Protein AF-A0A3N9UPC8-F1 (afdb_monomer_lite)

Sequence (117 aa):
MTPEQQPSSPAPNPAAPDSHWERETLEKVLLASVEEQRRNRRWGIFFKSLLALYLGAFLWMAWNPFSGHSGKDGDAHTAVIDVAGVIAPGQPASAENIIDGLRDAADDKKTKGILLR

Foldseek 3Di:
DDDDDDDDDDDDDPDPPDVPVVVVVVVVVVVVVVVVVVVVVVVVVVVVVVVVVVVVVVVVCVVCVPVPDPPPPDAQDAAEAEQPDDADPPDCNDPVNVVVSVVVLVPDPSHPYYHYD

Structure (mmCIF, N/CA/C/O backbone):
data_AF-A0A3N9UPC8-F1
#
_entry.id   AF-A0A3N9UPC8-F1
#
loop_
_atom_site.group_PDB
_atom_site.id
_atom_site.type_symbol
_atom_site.label_atom_id
_atom_site.label_alt_id
_atom_site.label_comp_id
_atom_site.label_asym_id
_atom_site.label_entity_id
_atom_site.label_seq_id
_atom_site.pdbx_PDB_ins_code
_atom_site.Cartn_x
_atom_site.Cartn_y
_atom_site.Cartn_z
_atom_site.occupancy
_atom_site.B_iso_or_equiv
_atom_site.auth_seq_id
_atom_site.auth_comp_id
_atom_site.auth_asym_id
_atom_site.auth_atom_id
_atom_site.pdbx_PDB_model_num
ATOM 1 N N . MET A 1 1 ? -64.197 41.323 70.965 1.00 49.12 1 MET A N 1
ATOM 2 C CA . MET A 1 1 ? -64.938 40.524 69.970 1.00 49.12 1 MET A CA 1
ATOM 3 C C . MET A 1 1 ? -64.847 41.280 68.660 1.00 49.12 1 MET A C 1
ATOM 5 O O . MET A 1 1 ? -65.627 42.190 68.425 1.00 49.12 1 MET A O 1
ATOM 9 N N . THR A 1 2 ? -63.820 40.975 67.878 1.00 57.03 2 THR A N 1
ATOM 10 C CA . THR A 1 2 ? -63.553 41.572 66.565 1.00 57.03 2 THR A CA 1
ATOM 11 C C . THR A 1 2 ? -63.020 40.432 65.694 1.00 57.03 2 THR A C 1
ATOM 13 O O . THR A 1 2 ? -62.190 39.674 66.198 1.00 57.03 2 THR A O 1
ATOM 16 N N . PRO A 1 3 ? -63.537 40.218 64.471 1.00 56.50 3 PRO A N 1
ATOM 17 C CA . PRO A 1 3 ? -63.302 38.984 63.725 1.00 56.50 3 PRO A CA 1
ATOM 18 C C . PRO A 1 3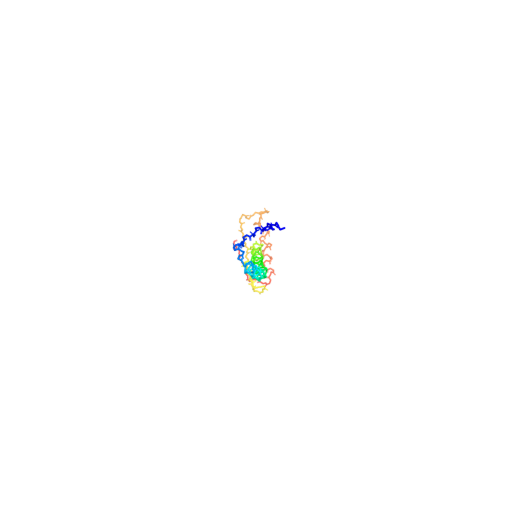 ? -61.914 38.995 63.081 1.00 56.50 3 PRO A C 1
ATOM 20 O O . PRO A 1 3 ? -61.546 39.970 62.426 1.00 56.50 3 PRO A O 1
ATOM 23 N N . GLU A 1 4 ? -61.166 37.906 63.255 1.00 53.31 4 GLU A N 1
ATOM 24 C CA . GLU A 1 4 ? -59.913 37.664 62.543 1.00 53.31 4 GLU A CA 1
ATOM 25 C C . GLU A 1 4 ? -60.164 37.545 61.035 1.00 53.31 4 GLU A C 1
ATOM 27 O O . GLU A 1 4 ? -60.988 36.756 60.571 1.00 53.31 4 GLU A O 1
ATOM 32 N N . GLN A 1 5 ? -59.442 38.370 60.283 1.00 58.94 5 GLN A N 1
ATOM 33 C CA . GLN A 1 5 ? -59.376 38.361 58.830 1.00 58.94 5 GLN A CA 1
ATOM 34 C C . GLN A 1 5 ? -58.645 37.100 58.355 1.00 58.94 5 GLN A C 1
ATOM 36 O O . GLN A 1 5 ? -57.504 36.834 58.722 1.00 58.94 5 GLN A O 1
ATOM 41 N N . GLN A 1 6 ? -59.332 36.337 57.516 1.00 60.47 6 GLN A N 1
ATOM 42 C CA . GLN A 1 6 ? -58.877 35.107 56.884 1.00 60.47 6 GLN A CA 1
ATOM 43 C C . GLN A 1 6 ? -57.810 35.403 55.812 1.00 60.47 6 GLN A C 1
ATOM 45 O O . GLN A 1 6 ? -58.097 36.163 54.885 1.00 60.47 6 GLN A O 1
ATOM 50 N N . PRO A 1 7 ? -56.604 34.807 55.860 1.00 58.50 7 PRO A N 1
ATOM 51 C CA . PRO A 1 7 ? -55.675 34.913 54.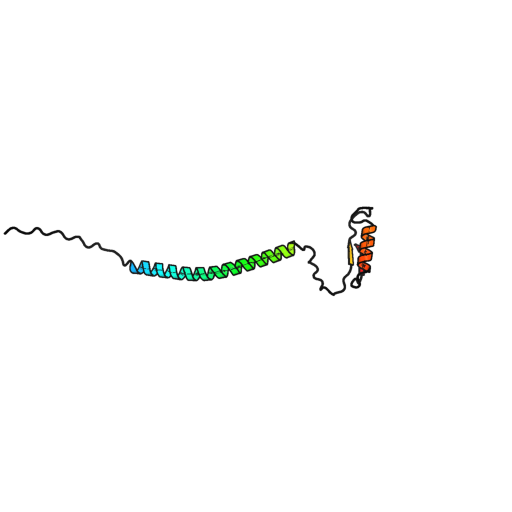748 1.00 58.50 7 PRO A CA 1
ATOM 52 C C . PRO A 1 7 ? -56.127 33.987 53.611 1.00 58.50 7 PRO A C 1
ATOM 54 O O . PRO A 1 7 ? -56.338 32.785 53.783 1.00 58.50 7 PRO A O 1
ATOM 57 N N . SER A 1 8 ? -56.304 34.591 52.441 1.00 59.41 8 SER A N 1
ATOM 58 C CA . SER A 1 8 ? -56.641 33.974 51.160 1.00 59.41 8 SER A CA 1
ATOM 59 C C . SER A 1 8 ? -55.689 32.833 50.786 1.00 59.41 8 SER A C 1
ATOM 61 O O . SER A 1 8 ? -54.472 33.019 50.739 1.00 59.41 8 SER A O 1
ATOM 63 N N . SER A 1 9 ? -56.257 31.666 50.477 1.00 62.97 9 SER A N 1
ATOM 64 C CA . SER A 1 9 ? -55.554 30.489 49.959 1.00 62.97 9 SER A CA 1
ATOM 65 C C . SER A 1 9 ? -54.809 30.789 48.649 1.00 62.97 9 SER A C 1
ATOM 67 O O . SER A 1 9 ? -55.395 31.413 47.762 1.00 62.97 9 SER A O 1
ATOM 69 N N . PRO A 1 10 ? -53.573 30.295 48.448 1.00 61.22 10 PRO A N 1
ATOM 70 C CA . PRO A 1 10 ? -53.013 30.200 47.111 1.00 61.22 10 PRO A CA 1
ATOM 71 C C . PRO A 1 10 ? -53.665 29.010 46.395 1.00 61.22 10 PRO A C 1
ATOM 73 O O . PRO A 1 10 ? -53.765 27.911 46.944 1.00 61.22 10 PRO A O 1
ATOM 76 N N . ALA A 1 11 ? -54.153 29.248 45.178 1.00 62.56 11 ALA A N 1
ATOM 77 C CA . ALA A 1 11 ? -54.738 28.221 44.325 1.00 62.56 11 ALA A CA 1
ATOM 78 C C . ALA A 1 11 ? -53.725 27.088 44.047 1.00 62.56 11 ALA A C 1
ATOM 80 O O . ALA A 1 11 ? -52.533 27.362 43.872 1.00 62.56 11 ALA A O 1
ATOM 81 N N . PRO A 1 12 ? -54.170 25.822 43.979 1.00 58.44 12 PRO A N 1
ATOM 82 C CA . PRO A 1 12 ? -53.303 24.708 43.631 1.00 58.44 12 PRO A CA 1
ATOM 83 C C . PRO A 1 12 ? -52.927 24.827 42.152 1.00 58.44 12 PRO A C 1
ATOM 85 O O . PRO A 1 12 ? -53.792 24.818 41.280 1.00 58.44 12 PRO A O 1
ATOM 88 N N . ASN A 1 13 ? -51.635 24.969 41.873 1.00 63.41 13 ASN A N 1
ATOM 89 C CA . ASN A 1 13 ? -51.103 24.989 40.515 1.00 63.41 13 ASN A CA 1
ATOM 90 C C . ASN A 1 13 ? -51.289 23.587 39.890 1.00 63.41 13 ASN A C 1
ATOM 92 O O . ASN A 1 13 ? -50.703 22.632 40.411 1.00 63.41 13 ASN A O 1
ATOM 96 N N . PRO A 1 14 ? -52.106 23.407 38.835 1.00 65.06 14 PRO A N 1
ATOM 97 C CA . PRO A 1 14 ? -52.270 22.109 38.206 1.00 65.06 14 PRO A CA 1
ATOM 98 C C . PRO A 1 14 ? -51.160 21.922 37.165 1.00 65.06 14 PRO A C 1
ATOM 100 O O . PRO A 1 14 ? -50.912 22.808 36.354 1.00 65.06 14 PRO A O 1
ATOM 103 N N . ALA A 1 15 ? -50.539 20.743 37.169 1.00 56.91 15 ALA A N 1
ATOM 104 C CA . ALA A 1 15 ? -49.512 20.288 36.227 1.00 56.91 15 ALA A CA 1
ATOM 105 C C . ALA A 1 15 ? -48.069 20.757 36.505 1.00 56.91 15 ALA A C 1
ATOM 107 O O . ALA A 1 15 ? -47.475 21.531 35.761 1.00 56.91 15 ALA A O 1
ATOM 108 N N . ALA A 1 16 ? -47.443 20.145 37.510 1.00 60.50 16 ALA A N 1
ATOM 109 C CA . ALA A 1 16 ? -46.082 19.651 37.319 1.00 60.50 16 ALA A CA 1
ATOM 110 C C . ALA A 1 16 ? -46.209 18.165 36.939 1.00 60.50 16 ALA A C 1
ATOM 112 O O . ALA A 1 16 ? -46.368 17.342 37.840 1.00 60.50 16 ALA A O 1
ATOM 113 N N . PRO A 1 17 ? -46.245 17.807 35.642 1.00 57.22 17 PRO A N 1
ATOM 114 C CA . PRO A 1 17 ? -46.266 16.411 35.245 1.00 57.22 17 PRO A CA 1
ATOM 115 C C . PRO A 1 17 ? -44.885 15.824 35.551 1.00 57.22 17 PRO A C 1
ATOM 117 O O . PRO A 1 17 ? -43.892 16.159 34.921 1.00 57.22 17 PRO A O 1
ATOM 120 N N . ASP A 1 18 ? -44.812 15.013 36.597 1.00 63.28 18 ASP A N 1
ATOM 121 C CA . ASP A 1 18 ? -44.014 13.793 36.679 1.00 63.28 18 ASP A CA 1
ATOM 122 C C . ASP A 1 18 ? -42.591 13.847 36.076 1.00 63.28 18 ASP A C 1
ATOM 124 O O . ASP A 1 18 ? -42.183 12.943 35.360 1.00 63.28 18 ASP A O 1
ATOM 128 N N . SER A 1 19 ? -41.776 14.854 36.412 1.00 69.31 19 SER A N 1
ATOM 129 C CA . SER A 1 19 ? -40.358 14.993 35.983 1.00 69.31 19 SER A CA 1
ATOM 130 C C . SER A 1 19 ? -39.460 13.749 36.175 1.00 69.31 19 SER A C 1
ATOM 132 O O . SER A 1 19 ? -38.331 13.689 35.686 1.00 69.31 19 SER A O 1
ATOM 134 N N . HIS A 1 20 ? -39.948 12.747 36.905 1.00 75.06 20 HIS A N 1
ATOM 135 C CA . HIS A 1 20 ? -39.304 11.460 37.108 1.00 75.06 20 HIS A CA 1
ATOM 136 C C . HIS A 1 20 ? -39.158 10.656 35.805 1.00 75.06 20 HIS A C 1
ATOM 138 O O . HIS A 1 20 ? -38.088 10.104 35.559 1.00 75.06 20 HIS A O 1
ATOM 144 N N . TRP A 1 21 ? -40.180 10.619 34.939 1.00 84.19 21 TRP A N 1
ATOM 145 C CA . TRP A 1 21 ? -40.121 9.808 33.711 1.00 84.19 21 TRP A CA 1
ATOM 146 C C . TRP A 1 21 ? -39.183 10.421 32.656 1.00 84.19 21 TRP A C 1
ATOM 148 O O . TRP A 1 21 ? -38.485 9.700 31.940 1.00 84.19 21 TRP A O 1
ATOM 158 N N . GLU A 1 22 ? -39.106 11.754 32.585 1.00 83.75 22 GLU A N 1
ATOM 159 C CA . GLU A 1 22 ? -38.186 12.473 31.690 1.00 83.75 22 GLU A CA 1
ATOM 160 C C . GLU A 1 22 ? -36.730 12.215 32.082 1.00 83.75 22 GLU A C 1
ATOM 162 O O . GLU A 1 22 ? -35.882 11.944 31.233 1.00 83.75 22 GLU A O 1
ATOM 167 N N . ARG A 1 23 ? -36.440 12.234 33.387 1.00 83.38 23 ARG A N 1
ATOM 168 C CA . ARG A 1 23 ? -35.103 11.928 33.907 1.00 83.38 23 ARG A CA 1
ATOM 169 C C . ARG A 1 23 ? -34.714 10.479 33.643 1.00 83.38 23 ARG A C 1
ATOM 171 O O . ARG A 1 23 ? -33.605 10.235 33.185 1.00 83.38 23 ARG A O 1
ATOM 178 N N . GLU A 1 24 ? -35.630 9.541 33.863 1.00 82.38 24 GLU A N 1
ATOM 179 C CA . GLU A 1 24 ? -35.371 8.113 33.664 1.00 82.38 24 GLU A CA 1
ATOM 180 C C . GLU A 1 24 ? -35.153 7.761 32.181 1.00 82.38 24 GLU A C 1
ATOM 182 O O . GLU A 1 24 ? -34.308 6.933 31.839 1.00 82.38 24 GLU A O 1
ATOM 187 N N . THR A 1 25 ? -35.885 8.407 31.269 1.00 84.19 25 THR A N 1
ATOM 188 C CA . THR A 1 25 ? -35.697 8.219 29.822 1.00 84.19 25 THR A CA 1
ATOM 189 C C . THR A 1 25 ? -34.400 8.855 29.330 1.00 84.19 25 THR A C 1
ATOM 191 O O . THR A 1 25 ? -33.660 8.208 28.588 1.00 84.19 25 THR A O 1
ATOM 194 N N . LEU A 1 26 ? -34.067 10.066 29.788 1.00 85.00 26 LEU A N 1
ATOM 195 C CA . LEU A 1 26 ? -32.779 10.703 29.502 1.00 85.00 26 LEU A CA 1
ATOM 196 C C . LEU A 1 26 ? -31.604 9.871 30.022 1.00 85.00 26 LEU A C 1
ATOM 198 O O . LEU A 1 26 ? -30.626 9.684 29.301 1.00 85.00 26 LEU A O 1
ATOM 202 N N . GLU A 1 27 ? -31.707 9.326 31.234 1.00 83.88 27 GLU A N 1
ATOM 203 C CA . GLU A 1 27 ? -30.688 8.459 31.824 1.00 83.88 27 GLU A CA 1
ATOM 204 C C . GLU A 1 27 ? -30.507 7.171 31.011 1.00 83.88 27 GLU A C 1
ATOM 206 O O . GLU A 1 27 ? -29.382 6.812 30.662 1.00 83.88 27 GLU A O 1
ATOM 211 N N . LYS A 1 28 ? -31.603 6.521 30.600 1.00 81.50 28 LYS A N 1
ATOM 212 C CA . LYS A 1 28 ? -31.550 5.334 29.730 1.00 81.50 28 LYS A CA 1
ATOM 213 C C . LYS A 1 28 ? -30.917 5.632 28.371 1.00 81.50 28 LYS A C 1
ATOM 215 O O . LYS A 1 28 ? -30.114 4.834 27.893 1.00 81.50 28 LYS A O 1
ATOM 220 N N . VAL A 1 29 ? -31.228 6.775 27.758 1.00 85.50 29 VAL A N 1
ATOM 221 C CA . VAL A 1 29 ? -30.641 7.187 26.470 1.00 85.50 29 VAL A CA 1
ATOM 222 C C . VAL A 1 29 ? -29.153 7.522 26.617 1.00 85.50 29 VAL A C 1
ATOM 224 O O . VAL A 1 29 ? -28.349 7.124 25.772 1.00 85.50 29 VAL A O 1
ATOM 227 N N . LEU A 1 30 ? -28.762 8.200 27.699 1.00 82.94 30 LEU A N 1
ATOM 228 C CA . LEU A 1 30 ? -27.362 8.489 28.021 1.00 82.94 30 LEU A CA 1
ATOM 229 C C . LEU A 1 30 ? -26.554 7.201 28.219 1.00 82.94 30 LEU A C 1
ATOM 231 O O . LEU A 1 30 ? -25.458 7.074 27.673 1.00 82.94 30 LEU A O 1
ATOM 235 N N . LEU A 1 31 ? -27.106 6.231 28.950 1.00 80.19 31 LEU A N 1
ATOM 236 C CA . LEU A 1 31 ? -26.463 4.937 29.177 1.00 80.19 31 LEU A CA 1
ATOM 237 C C . LEU A 1 31 ? -26.377 4.102 27.888 1.00 80.19 31 LEU A C 1
ATOM 239 O O . LEU A 1 31 ? -25.313 3.556 27.597 1.00 80.19 31 LEU A O 1
ATOM 243 N N . ALA A 1 32 ? -27.434 4.074 27.070 1.00 77.38 32 ALA A N 1
ATOM 244 C CA . ALA A 1 32 ? -27.432 3.384 25.776 1.00 77.38 32 ALA A CA 1
ATOM 245 C C . ALA A 1 32 ? -26.408 3.987 24.792 1.00 77.38 32 ALA A C 1
ATOM 247 O O . ALA A 1 32 ? -25.675 3.267 24.115 1.00 77.38 32 ALA A O 1
ATOM 248 N N . SER A 1 33 ? -26.284 5.317 24.773 1.00 75.94 33 SER A N 1
ATOM 249 C CA . SER A 1 33 ? -25.304 6.049 23.959 1.00 75.94 33 SER A CA 1
ATOM 250 C C . SER A 1 33 ? -23.853 5.653 24.271 1.00 75.94 33 SER A C 1
ATOM 252 O O . SER A 1 33 ? -23.042 5.449 23.361 1.00 75.94 33 SER A O 1
ATOM 254 N N . VAL A 1 34 ? -23.515 5.479 25.554 1.00 73.06 34 VAL A N 1
ATOM 255 C CA . VAL A 1 34 ? -22.165 5.078 25.991 1.00 73.06 34 VAL A CA 1
ATOM 256 C C . VAL A 1 34 ? -21.791 3.685 25.476 1.00 73.06 34 VAL A C 1
ATOM 258 O O . VAL A 1 34 ? -20.629 3.432 25.130 1.00 73.06 34 VAL A O 1
ATOM 261 N N . GLU A 1 35 ? -22.764 2.784 25.392 1.00 69.75 35 GLU A N 1
ATOM 262 C CA . GLU A 1 35 ? -22.583 1.426 24.883 1.00 69.75 35 GLU A CA 1
ATOM 263 C C . GLU A 1 35 ? -22.256 1.432 23.378 1.00 69.75 35 GLU A C 1
ATOM 265 O O . GLU A 1 35 ? -21.280 0.810 22.934 1.00 69.75 35 GLU A O 1
ATOM 270 N N . GLU A 1 36 ? -22.980 2.247 22.607 1.00 72.69 36 GLU A N 1
ATOM 271 C CA . GLU A 1 36 ? -22.725 2.490 21.183 1.00 72.69 36 GLU A CA 1
ATOM 272 C C . GLU A 1 36 ? -21.338 3.117 20.954 1.00 72.69 36 GLU A C 1
ATOM 274 O O . GLU A 1 36 ? -20.577 2.710 20.067 1.00 72.69 36 GLU A O 1
ATOM 279 N N . GLN A 1 37 ? -20.953 4.071 21.805 1.00 69.44 37 GLN A N 1
ATOM 280 C CA . GLN A 1 37 ? -19.688 4.790 21.692 1.00 69.44 37 GLN A CA 1
ATOM 281 C C . GLN A 1 37 ? -18.478 3.882 21.969 1.00 69.44 37 GLN A C 1
ATOM 283 O O . GLN A 1 37 ? -17.434 4.016 21.319 1.00 69.44 37 GLN A O 1
ATOM 288 N N . ARG A 1 38 ? -18.604 2.905 22.881 1.00 74.25 38 ARG A N 1
ATOM 289 C CA . ARG A 1 38 ? -17.566 1.884 23.133 1.00 74.25 38 ARG A CA 1
ATOM 290 C C . ARG A 1 38 ? -17.357 0.971 21.930 1.00 74.25 38 ARG A C 1
ATOM 292 O O . ARG A 1 38 ? -16.211 0.662 21.588 1.00 74.25 38 ARG A O 1
ATOM 299 N N . ARG A 1 39 ? -18.439 0.565 21.265 1.00 73.44 39 ARG A N 1
ATOM 300 C CA . ARG A 1 39 ? -18.370 -0.265 20.056 1.00 73.44 39 ARG A CA 1
ATOM 301 C C . ARG A 1 39 ? -17.772 0.520 18.888 1.00 73.44 39 ARG A C 1
ATOM 303 O O . ARG A 1 39 ? -16.855 0.021 18.234 1.00 73.44 39 ARG A O 1
ATOM 310 N N . ASN A 1 40 ? -18.161 1.785 18.731 1.00 76.06 40 ASN A N 1
ATOM 311 C CA . ASN A 1 40 ? -17.608 2.681 17.718 1.00 76.06 40 ASN A CA 1
ATOM 312 C C . ASN A 1 40 ? -16.104 2.961 17.911 1.00 76.06 40 ASN A C 1
ATOM 314 O O . ASN A 1 40 ? -15.365 3.067 16.936 1.00 76.06 40 ASN A O 1
ATOM 318 N N . ARG A 1 41 ? -15.604 3.002 19.157 1.00 77.44 41 ARG A N 1
ATOM 319 C CA . ARG A 1 41 ? -14.159 3.141 19.430 1.00 77.44 41 ARG A CA 1
ATOM 320 C C . ARG A 1 41 ? -13.336 1.993 18.840 1.00 77.44 41 ARG A C 1
ATOM 322 O O . ARG A 1 41 ? -12.291 2.242 18.245 1.00 77.44 41 ARG A O 1
ATOM 329 N N . ARG A 1 42 ? -13.801 0.747 18.978 1.00 79.88 42 ARG A N 1
ATOM 330 C CA . ARG A 1 42 ? -13.102 -0.440 18.445 1.00 79.88 42 ARG A CA 1
ATOM 331 C C . ARG A 1 42 ? -13.247 -0.540 16.925 1.00 79.88 42 ARG A C 1
ATOM 333 O O . ARG A 1 42 ? -12.271 -0.824 16.237 1.00 79.88 42 ARG A O 1
ATOM 340 N N . TRP A 1 43 ? -14.434 -0.233 16.406 1.00 82.50 43 TRP A N 1
ATOM 341 C CA . TRP A 1 43 ? -14.707 -0.215 14.967 1.00 82.50 43 TRP A CA 1
ATOM 342 C C . TRP A 1 43 ? -13.917 0.867 14.230 1.00 82.50 43 TRP A C 1
ATOM 344 O O . TRP A 1 43 ? -13.388 0.614 13.150 1.00 82.50 43 TRP A O 1
ATOM 354 N N . GLY A 1 44 ? -13.739 2.037 14.844 1.00 83.19 44 GLY A N 1
ATOM 355 C CA . GLY A 1 44 ? -12.894 3.092 14.297 1.00 83.19 44 GLY A CA 1
ATOM 356 C C . GLY A 1 44 ? -11.435 2.657 14.137 1.00 83.19 44 GLY A C 1
ATOM 357 O O . GLY A 1 44 ? -10.810 3.004 13.139 1.00 83.19 44 GLY A O 1
ATOM 358 N N . ILE A 1 45 ? -10.892 1.870 15.074 1.00 85.50 45 ILE A N 1
A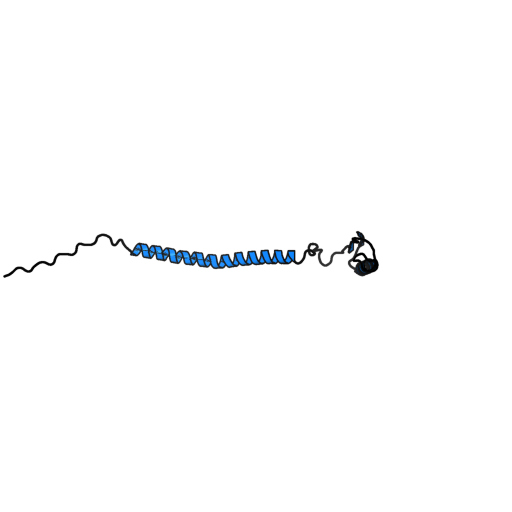TOM 359 C CA . ILE A 1 45 ? -9.525 1.329 14.972 1.00 85.50 45 ILE A CA 1
ATOM 360 C C . ILE A 1 45 ? -9.439 0.299 13.845 1.00 85.50 45 ILE A C 1
ATOM 362 O O . ILE A 1 45 ? -8.511 0.367 13.046 1.00 85.50 45 ILE A O 1
ATOM 366 N N . PHE A 1 46 ? -10.418 -0.603 13.739 1.00 88.94 46 PHE A N 1
ATOM 367 C CA . PHE A 1 46 ? -10.470 -1.595 12.664 1.00 88.94 46 PHE A CA 1
ATOM 368 C C . PHE A 1 46 ? -10.488 -0.926 11.283 1.00 88.94 46 PHE A C 1
ATOM 370 O O . PHE A 1 46 ? -9.608 -1.188 10.466 1.00 88.94 46 PHE A O 1
ATOM 377 N N . PHE A 1 47 ? -11.399 0.022 11.052 1.00 89.50 47 PHE A N 1
ATOM 378 C CA . PHE A 1 47 ? -11.468 0.755 9.785 1.00 89.50 47 PHE A CA 1
ATOM 379 C C . PHE A 1 47 ? -10.201 1.565 9.497 1.00 89.50 47 PHE A C 1
ATOM 381 O O . PHE A 1 47 ? -9.724 1.564 8.365 1.00 89.50 47 PHE A O 1
ATOM 388 N N . LYS A 1 48 ? -9.606 2.203 10.514 1.00 92.12 48 LYS A N 1
ATOM 389 C CA . LYS A 1 48 ? -8.322 2.904 10.365 1.00 92.12 48 LYS A CA 1
ATOM 390 C C . LYS A 1 48 ? -7.182 1.951 10.018 1.00 92.12 48 LYS A C 1
ATOM 392 O O . LYS A 1 48 ? -6.375 2.298 9.167 1.00 92.12 48 LYS A O 1
ATOM 397 N N . SER A 1 49 ? -7.117 0.765 10.625 1.00 92.94 49 SER A N 1
ATOM 398 C CA . SER A 1 49 ? -6.102 -0.241 10.283 1.00 92.94 49 SER A CA 1
ATOM 399 C C . SER A 1 49 ? -6.290 -0.796 8.877 1.00 92.94 49 SER A C 1
ATOM 401 O O . SER A 1 49 ? -5.312 -0.968 8.162 1.00 92.94 49 SER A O 1
ATOM 403 N N . LEU A 1 50 ? -7.536 -1.008 8.450 1.00 94.06 50 LEU A N 1
ATOM 404 C CA . LEU A 1 50 ? -7.860 -1.501 7.115 1.00 94.06 50 LEU A CA 1
ATOM 405 C C . LEU A 1 50 ? -7.488 -0.457 6.059 1.00 94.06 50 LEU A C 1
ATOM 407 O O . LEU A 1 50 ? -6.856 -0.790 5.062 1.00 94.06 50 LEU A O 1
ATOM 411 N N . LEU A 1 51 ? -7.782 0.818 6.334 1.00 93.25 51 LEU A N 1
ATOM 412 C CA . LEU A 1 51 ? -7.343 1.937 5.508 1.00 93.25 51 LEU A CA 1
ATOM 413 C C . LEU A 1 51 ? -5.817 2.075 5.499 1.00 93.25 51 LEU A C 1
ATOM 415 O O . LEU A 1 51 ? -5.246 2.257 4.434 1.00 93.25 51 LEU A O 1
ATOM 419 N N . ALA A 1 52 ? -5.147 1.969 6.649 1.00 94.62 52 ALA A N 1
ATOM 420 C CA . ALA A 1 52 ? -3.689 2.051 6.733 1.00 94.62 52 ALA A CA 1
ATOM 421 C C . ALA A 1 52 ? -3.007 0.906 5.972 1.00 94.62 52 ALA A C 1
ATOM 423 O O . ALA A 1 52 ? -2.006 1.132 5.304 1.00 94.62 52 ALA A O 1
ATOM 424 N N . LEU A 1 53 ? -3.567 -0.303 6.031 1.00 95.44 53 LEU A N 1
ATOM 425 C CA . LEU A 1 53 ? -3.070 -1.465 5.302 1.00 95.44 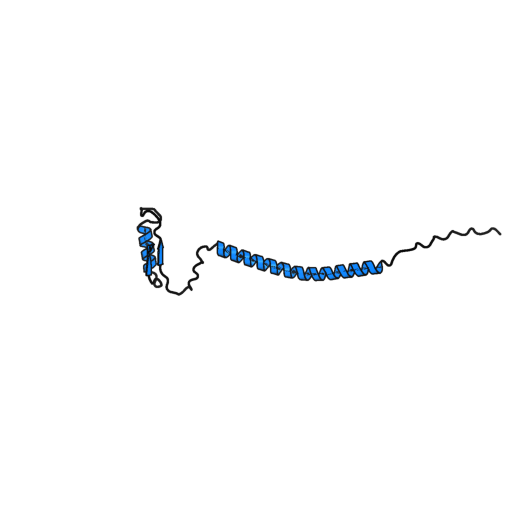53 LEU A CA 1
ATOM 426 C C . LEU A 1 53 ? -3.335 -1.332 3.801 1.00 95.44 53 LEU A C 1
ATOM 428 O O . LEU A 1 53 ? -2.442 -1.600 3.007 1.00 95.44 53 LEU A O 1
ATOM 432 N N . TYR A 1 54 ? -4.517 -0.847 3.412 1.00 93.62 54 TYR A N 1
ATOM 433 C CA . TYR A 1 54 ? -4.836 -0.525 2.022 1.00 93.62 54 TYR A CA 1
ATOM 434 C C . TYR A 1 54 ? -3.881 0.531 1.456 1.00 93.62 54 TYR A C 1
ATOM 436 O O . TYR A 1 54 ? -3.277 0.325 0.407 1.00 93.62 54 TYR A O 1
ATOM 444 N N . LEU A 1 55 ? -3.695 1.641 2.175 1.00 92.75 55 LEU A N 1
ATOM 445 C CA . LEU A 1 55 ? -2.812 2.725 1.761 1.00 92.75 55 LEU A CA 1
ATOM 446 C C . LEU A 1 55 ? -1.348 2.277 1.766 1.00 92.75 55 LEU A C 1
ATOM 448 O O . LEU A 1 55 ? -0.617 2.602 0.842 1.00 92.75 55 LEU A O 1
ATOM 452 N N . GLY A 1 56 ? -0.933 1.490 2.759 1.00 92.69 56 GLY A N 1
ATOM 453 C CA . GLY A 1 56 ? 0.401 0.899 2.835 1.00 92.69 56 GLY A CA 1
ATOM 454 C C . GLY A 1 56 ? 0.683 -0.055 1.677 1.00 92.69 56 GLY A C 1
ATOM 455 O O . GLY A 1 56 ? 1.735 0.049 1.058 1.00 92.69 56 GLY A O 1
ATOM 456 N N . ALA A 1 57 ? -0.266 -0.924 1.324 1.00 88.88 57 ALA A N 1
ATOM 457 C CA . ALA A 1 57 ? -0.156 -1.811 0.168 1.00 88.88 57 ALA A CA 1
ATOM 458 C C . ALA A 1 57 ? -0.124 -1.026 -1.150 1.00 88.88 57 ALA A C 1
ATOM 460 O O . ALA A 1 57 ? 0.678 -1.329 -2.030 1.00 88.88 57 ALA A O 1
ATOM 461 N N . PHE A 1 58 ? -0.954 0.013 -1.271 1.00 88.31 58 PHE A N 1
ATOM 462 C CA . PHE A 1 58 ? -0.969 0.885 -2.441 1.00 88.31 58 PHE A CA 1
ATOM 463 C C . PHE A 1 58 ? 0.350 1.650 -2.599 1.00 88.31 58 PHE A C 1
ATOM 465 O O . PHE A 1 58 ? 0.923 1.652 -3.684 1.00 88.31 58 PHE A O 1
ATOM 472 N N . LEU A 1 59 ? 0.871 2.246 -1.521 1.00 87.00 59 LEU A N 1
ATOM 473 C CA . LEU A 1 59 ? 2.173 2.918 -1.518 1.00 87.00 59 LEU A CA 1
ATOM 474 C C . LEU A 1 59 ? 3.310 1.938 -1.802 1.00 87.00 59 LEU A C 1
ATOM 476 O O . LEU A 1 59 ? 4.217 2.282 -2.548 1.00 87.00 59 LEU A O 1
ATOM 480 N N . TRP A 1 60 ? 3.259 0.728 -1.245 1.00 83.06 60 TRP A N 1
ATOM 481 C CA . TRP A 1 60 ? 4.255 -0.310 -1.504 1.00 83.06 60 TRP A CA 1
ATOM 482 C C . TRP A 1 60 ? 4.273 -0.720 -2.980 1.00 83.06 60 TRP A C 1
ATOM 484 O O . TRP A 1 60 ? 5.340 -0.772 -3.588 1.00 83.06 60 TRP A O 1
ATOM 494 N N . MET A 1 61 ? 3.096 -0.914 -3.582 1.00 80.25 61 MET A N 1
ATOM 495 C CA . MET A 1 61 ? 2.969 -1.198 -5.011 1.00 80.25 61 MET A CA 1
ATOM 496 C C . MET A 1 61 ? 3.432 -0.014 -5.874 1.00 80.25 61 MET A C 1
ATOM 498 O O . MET A 1 61 ? 4.111 -0.208 -6.878 1.00 80.25 61 MET A O 1
ATOM 502 N N . ALA A 1 62 ? 3.103 1.218 -5.477 1.00 78.75 62 ALA A N 1
ATOM 503 C CA . ALA A 1 62 ? 3.508 2.427 -6.189 1.00 78.75 62 ALA A CA 1
ATOM 504 C C . ALA A 1 62 ? 5.022 2.689 -6.110 1.00 78.75 62 ALA A C 1
ATOM 506 O O . ALA A 1 62 ? 5.593 3.241 -7.047 1.00 78.75 62 ALA A O 1
ATOM 507 N N . TRP A 1 63 ? 5.682 2.283 -5.020 1.00 73.06 63 TRP A N 1
ATOM 508 C CA . TRP A 1 63 ? 7.132 2.431 -4.864 1.00 73.06 63 TRP A CA 1
ATOM 509 C C . TRP A 1 63 ? 7.927 1.424 -5.695 1.00 73.06 63 TRP A C 1
ATOM 511 O O . TRP A 1 63 ? 9.099 1.666 -5.978 1.00 73.06 63 TRP A O 1
ATOM 521 N N . ASN A 1 64 ? 7.311 0.306 -6.088 1.00 62.50 64 ASN A N 1
ATOM 522 C CA . ASN A 1 64 ? 7.985 -0.745 -6.834 1.00 62.50 64 ASN A CA 1
ATOM 523 C C . ASN A 1 64 ? 7.261 -1.076 -8.151 1.00 62.50 64 ASN A C 1
ATOM 525 O O . ASN A 1 64 ? 6.705 -2.167 -8.301 1.00 62.50 64 ASN A O 1
ATOM 529 N N . PRO A 1 65 ? 7.308 -0.176 -9.158 1.00 60.19 65 PRO A N 1
ATOM 530 C CA . PRO A 1 65 ? 6.760 -0.459 -10.487 1.00 60.19 65 PRO A CA 1
ATOM 531 C C . PRO A 1 65 ? 7.426 -1.669 -11.174 1.00 60.19 65 PRO A C 1
ATOM 533 O O . PRO A 1 65 ? 6.924 -2.138 -12.192 1.00 60.19 65 PRO A O 1
ATOM 536 N N . PHE A 1 66 ? 8.519 -2.208 -10.612 1.00 56.59 66 PHE A N 1
ATOM 537 C CA . PHE A 1 66 ? 9.251 -3.363 -11.134 1.00 56.59 66 PHE A CA 1
ATOM 538 C C . PHE A 1 66 ? 9.010 -4.696 -10.397 1.00 56.59 66 PHE A C 1
ATOM 540 O O . PHE A 1 66 ? 9.407 -5.733 -10.925 1.00 56.59 66 PHE A O 1
ATOM 547 N N . SER A 1 67 ? 8.295 -4.753 -9.260 1.00 55.50 67 SER A N 1
ATOM 548 C CA . SER A 1 67 ? 7.986 -6.047 -8.598 1.00 55.50 67 SER A CA 1
ATOM 549 C C . SER A 1 67 ? 6.809 -6.819 -9.195 1.00 55.50 67 SER A C 1
ATOM 551 O O . SER A 1 67 ? 6.393 -7.840 -8.645 1.00 55.50 67 SER A O 1
ATOM 553 N N . GLY A 1 68 ? 6.302 -6.396 -10.355 1.00 52.53 68 GLY A N 1
ATOM 554 C CA . GLY A 1 68 ? 5.362 -7.175 -11.168 1.00 52.53 68 GLY A CA 1
ATOM 555 C C . GLY A 1 68 ? 5.910 -8.519 -11.671 1.00 52.53 68 GLY A C 1
ATOM 556 O O . GLY A 1 68 ? 5.174 -9.268 -12.301 1.00 52.53 68 GLY A O 1
ATOM 557 N N . HIS A 1 69 ? 7.163 -8.864 -11.364 1.00 50.38 69 HIS A N 1
ATOM 558 C CA . HIS A 1 69 ? 7.740 -10.176 -11.634 1.00 50.38 69 HIS A CA 1
ATOM 559 C C . HIS A 1 69 ? 8.212 -10.817 -10.333 1.00 50.38 69 HIS A C 1
ATOM 561 O O . HIS A 1 69 ? 9.400 -11.026 -10.116 1.00 50.38 69 HIS A O 1
ATOM 567 N N . SER A 1 70 ? 7.263 -11.190 -9.473 1.00 46.94 70 SER A N 1
ATOM 568 C CA . SER A 1 70 ? 7.499 -12.243 -8.479 1.00 46.94 70 SER A CA 1
ATOM 569 C C . SER A 1 70 ? 7.623 -13.597 -9.197 1.00 46.94 70 SER A C 1
ATOM 571 O O . SER A 1 70 ? 6.802 -14.500 -9.029 1.00 46.94 70 SER A O 1
ATOM 573 N N . GLY A 1 71 ? 8.639 -13.723 -10.054 1.00 49.91 71 GLY A N 1
ATOM 574 C CA . GLY A 1 71 ? 9.245 -15.005 -10.356 1.00 49.91 71 GLY A CA 1
ATOM 575 C C . GLY A 1 71 ? 9.883 -15.468 -9.057 1.00 49.91 71 GLY A C 1
ATOM 576 O O . GLY A 1 71 ? 10.674 -14.748 -8.462 1.00 49.91 71 GLY A O 1
ATOM 577 N N . LYS A 1 72 ? 9.448 -16.624 -8.566 1.00 46.62 72 LYS A N 1
ATOM 578 C CA . LYS A 1 72 ? 10.000 -17.277 -7.378 1.00 46.62 72 LYS A CA 1
ATOM 579 C C . LYS A 1 72 ? 11.535 -17.212 -7.441 1.00 46.62 72 LYS A C 1
ATOM 581 O O . LYS A 1 72 ? 12.076 -17.637 -8.459 1.00 46.62 72 LYS A O 1
ATOM 586 N N . ASP A 1 73 ? 12.180 -16.709 -6.381 1.00 51.59 73 ASP A N 1
ATOM 587 C CA . ASP A 1 73 ? 13.636 -16.514 -6.178 1.00 51.59 73 ASP A CA 1
ATOM 588 C C . ASP A 1 73 ? 14.483 -17.802 -6.343 1.00 51.59 73 ASP A C 1
ATOM 590 O O . ASP A 1 73 ? 15.234 -18.231 -5.465 1.00 51.59 73 ASP A O 1
ATOM 594 N N . GLY A 1 74 ? 14.382 -18.475 -7.481 1.00 54.88 74 GLY A N 1
ATOM 595 C CA . GLY A 1 74 ? 14.961 -19.796 -7.677 1.00 54.88 74 GLY A CA 1
ATOM 596 C C . GLY A 1 74 ? 14.661 -20.450 -9.016 1.00 54.88 74 GLY A C 1
ATOM 597 O O . GLY A 1 74 ? 15.381 -21.384 -9.363 1.00 54.88 74 GLY A O 1
ATOM 598 N N . ASP A 1 75 ? 13.666 -19.980 -9.772 1.00 63.59 75 ASP A N 1
ATOM 599 C CA . ASP A 1 75 ? 13.425 -20.530 -11.104 1.00 63.59 75 ASP A CA 1
ATOM 600 C C . ASP A 1 75 ? 14.363 -19.894 -12.127 1.00 63.59 75 ASP A C 1
ATOM 602 O O . ASP A 1 75 ? 14.730 -18.729 -12.033 1.00 63.59 75 ASP A O 1
ATOM 606 N N . ALA A 1 76 ? 14.798 -20.687 -13.095 1.00 73.19 76 ALA A N 1
ATOM 607 C CA . ALA A 1 76 ? 15.577 -20.212 -14.225 1.00 73.19 76 ALA A CA 1
ATOM 608 C C . ALA A 1 76 ? 14.957 -18.950 -14.856 1.00 73.19 76 ALA A C 1
ATOM 610 O O . ALA A 1 76 ? 13.757 -18.916 -15.136 1.00 73.19 76 ALA A O 1
ATOM 611 N N . HIS A 1 77 ? 15.780 -17.941 -15.141 1.00 72.00 77 HIS A N 1
ATOM 612 C CA . HIS A 1 77 ? 15.322 -16.695 -15.753 1.00 72.00 77 HIS A CA 1
ATOM 613 C C . HIS A 1 77 ? 15.948 -16.509 -17.141 1.00 72.00 77 HIS A C 1
ATOM 615 O O . HIS A 1 77 ? 17.000 -17.065 -17.463 1.00 72.00 77 HIS A O 1
ATOM 621 N N . THR A 1 78 ? 15.252 -15.771 -18.005 1.00 81.94 78 THR A N 1
ATOM 622 C CA . THR A 1 78 ? 15.778 -15.330 -19.304 1.00 81.94 78 THR A CA 1
ATOM 623 C C . THR A 1 78 ? 16.196 -13.879 -19.144 1.00 81.94 78 THR A C 1
ATOM 625 O O . THR A 1 78 ? 15.374 -13.058 -18.737 1.00 81.94 78 THR A O 1
ATOM 628 N N . ALA A 1 79 ? 17.453 -13.567 -19.446 1.00 83.31 79 ALA A N 1
ATOM 629 C CA . ALA A 1 79 ? 17.918 -12.191 -19.447 1.00 83.31 79 ALA A CA 1
ATOM 630 C C . ALA A 1 79 ? 17.337 -11.477 -20.672 1.00 83.31 79 ALA A C 1
ATOM 632 O O . ALA A 1 79 ? 17.458 -11.967 -21.796 1.00 83.31 79 ALA A O 1
ATOM 633 N N . VAL A 1 80 ? 16.680 -10.339 -20.459 1.00 83.62 80 VAL A N 1
ATOM 634 C CA . VAL A 1 80 ? 16.122 -9.516 -21.536 1.00 83.62 80 VAL A CA 1
ATOM 635 C C . VAL A 1 80 ? 16.891 -8.206 -21.570 1.00 83.62 80 VAL A C 1
ATOM 637 O O . VAL A 1 80 ? 16.891 -7.470 -20.585 1.00 83.62 80 VAL A O 1
ATOM 640 N N . ILE A 1 81 ? 17.544 -7.932 -22.696 1.00 83.00 81 ILE A N 1
ATOM 641 C CA . ILE A 1 81 ? 18.299 -6.702 -22.938 1.00 83.00 81 ILE A CA 1
ATOM 642 C C . ILE A 1 81 ? 17.523 -5.906 -23.988 1.00 83.00 81 ILE A C 1
ATOM 644 O O . ILE A 1 81 ? 17.304 -6.397 -25.094 1.00 83.00 81 ILE A O 1
ATOM 648 N N . ASP A 1 82 ? 17.078 -4.705 -23.624 1.00 82.12 82 ASP A N 1
ATOM 649 C CA . ASP A 1 82 ? 16.300 -3.817 -24.495 1.00 82.12 82 ASP A CA 1
ATOM 650 C C . ASP A 1 82 ? 17.216 -2.710 -25.035 1.00 82.12 82 ASP A C 1
ATOM 652 O O . ASP A 1 82 ? 17.751 -1.899 -24.271 1.00 82.12 82 ASP A O 1
ATOM 656 N N . VAL A 1 83 ? 17.444 -2.703 -26.345 1.00 83.38 83 VAL A N 1
ATOM 657 C CA . VAL A 1 83 ? 18.292 -1.738 -27.044 1.00 83.38 83 VAL A CA 1
ATOM 658 C C . VAL A 1 83 ? 17.401 -0.649 -27.627 1.00 83.38 83 VAL A C 1
ATOM 660 O O . VAL A 1 83 ? 17.035 -0.638 -28.801 1.00 83.38 83 VAL A O 1
ATOM 663 N N . ALA A 1 84 ? 17.067 0.319 -26.780 1.00 80.12 84 ALA A N 1
ATOM 664 C CA . ALA A 1 84 ? 16.256 1.457 -27.176 1.00 80.12 84 ALA A CA 1
ATOM 665 C C . ALA A 1 84 ? 17.125 2.628 -27.669 1.00 80.12 84 ALA A C 1
ATOM 667 O O . ALA A 1 84 ? 17.795 3.302 -26.885 1.00 80.12 84 ALA A O 1
ATOM 668 N N . GLY A 1 85 ? 17.048 2.929 -28.968 1.00 83.62 85 GLY A N 1
ATOM 669 C CA . GLY A 1 85 ? 17.613 4.147 -29.560 1.00 83.62 85 GLY A CA 1
ATOM 670 C C . GLY A 1 85 ? 18.855 3.927 -30.426 1.00 83.62 85 GLY A C 1
ATOM 671 O O . GLY A 1 85 ? 19.106 2.836 -30.930 1.00 83.62 85 GLY A O 1
ATOM 672 N N . VAL A 1 86 ? 19.604 5.007 -30.666 1.00 84.62 86 VAL A N 1
ATOM 673 C CA . VAL A 1 86 ? 20.789 4.993 -31.538 1.00 84.62 86 VAL A CA 1
ATOM 674 C C . VAL A 1 86 ? 22.010 4.527 -30.750 1.00 84.62 86 VAL A C 1
ATOM 676 O O . VAL A 1 86 ? 22.321 5.083 -29.696 1.00 84.62 86 VAL A O 1
ATOM 679 N N . ILE A 1 87 ? 22.731 3.549 -31.303 1.00 84.56 87 ILE A N 1
ATOM 680 C CA . ILE A 1 87 ? 23.984 3.052 -30.732 1.00 84.56 87 ILE A CA 1
ATOM 681 C C . ILE A 1 87 ? 25.083 4.082 -30.995 1.00 84.56 87 ILE A C 1
ATOM 683 O O . ILE A 1 87 ? 25.599 4.191 -32.108 1.00 84.56 87 ILE A O 1
ATOM 687 N N . ALA A 1 88 ? 25.414 4.865 -29.971 1.00 86.75 88 ALA A N 1
ATOM 688 C CA . ALA A 1 88 ? 26.438 5.900 -30.034 1.00 86.75 88 ALA A CA 1
ATOM 689 C C . ALA A 1 88 ? 27.247 5.966 -28.725 1.00 86.75 88 ALA A C 1
ATOM 691 O O . ALA A 1 88 ? 26.708 5.666 -27.653 1.00 86.75 88 ALA A O 1
ATOM 692 N N . PRO A 1 89 ? 28.527 6.382 -28.781 1.00 82.62 89 PRO A N 1
ATOM 693 C CA . PRO A 1 89 ? 29.349 6.547 -27.586 1.00 82.62 89 PRO A CA 1
ATOM 694 C C . PRO A 1 89 ? 28.708 7.519 -26.587 1.00 82.62 89 PRO A C 1
ATOM 696 O O . PRO A 1 89 ? 28.253 8.600 -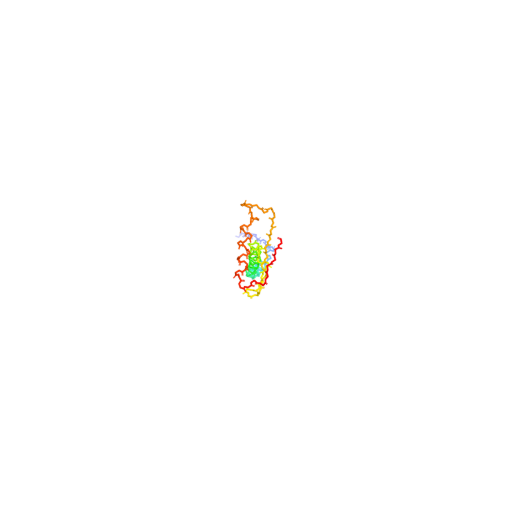26.962 1.00 82.62 89 PRO A O 1
ATOM 699 N N . GLY A 1 90 ? 28.673 7.137 -25.308 1.00 79.88 90 GLY A N 1
ATOM 700 C CA . GLY A 1 90 ? 28.137 7.973 -24.226 1.00 79.88 90 GLY A CA 1
ATOM 701 C C . GLY A 1 90 ? 26.610 8.103 -24.185 1.00 79.88 90 GLY A C 1
ATOM 702 O O . GLY A 1 90 ? 26.101 8.952 -23.456 1.00 79.88 90 GLY A O 1
ATOM 703 N N . GLN A 1 91 ? 25.868 7.308 -24.960 1.00 82.25 91 GLN A N 1
ATOM 704 C CA . GLN A 1 91 ? 24.408 7.201 -24.860 1.00 82.25 91 GLN A CA 1
ATOM 705 C C . GLN A 1 91 ? 23.992 5.964 -24.048 1.00 82.25 91 GLN A C 1
ATOM 707 O O . GLN A 1 91 ? 24.794 5.044 -23.897 1.00 82.25 91 GLN A O 1
ATOM 712 N N . PRO A 1 92 ? 22.745 5.898 -23.539 1.00 75.12 92 PRO A N 1
ATOM 713 C CA . PRO A 1 92 ? 22.256 4.724 -22.811 1.00 75.12 92 PRO A CA 1
ATOM 714 C C . PRO A 1 92 ? 22.393 3.413 -23.602 1.00 75.12 92 PRO A C 1
ATOM 716 O O . PRO A 1 92 ? 22.766 2.398 -23.024 1.00 75.12 92 PRO A O 1
ATOM 719 N N . ALA A 1 93 ? 22.185 3.462 -24.922 1.00 81.94 93 ALA A N 1
ATOM 720 C CA . ALA A 1 93 ? 22.372 2.346 -25.850 1.00 81.94 93 ALA A CA 1
ATOM 721 C C . ALA A 1 93 ? 23.807 2.255 -26.422 1.00 81.94 93 ALA A C 1
ATOM 723 O O . ALA A 1 93 ? 23.986 1.895 -27.584 1.00 81.94 93 ALA A O 1
ATOM 724 N N . SER A 1 94 ? 24.841 2.632 -25.660 1.00 86.38 94 SER A N 1
ATOM 725 C CA . SER A 1 94 ? 26.234 2.488 -26.105 1.00 86.38 94 SER A CA 1
ATOM 726 C C . SER A 1 94 ? 26.641 1.016 -26.232 1.00 86.38 94 SER A C 1
ATOM 728 O O . SER A 1 94 ? 26.108 0.139 -25.550 1.00 86.38 94 SER A O 1
ATOM 730 N N . ALA A 1 95 ? 27.618 0.741 -27.099 1.00 86.75 95 ALA A N 1
ATOM 731 C CA . ALA A 1 95 ? 28.133 -0.611 -27.290 1.00 86.75 95 ALA A CA 1
ATOM 732 C C . ALA A 1 95 ? 28.748 -1.168 -25.997 1.00 86.75 95 ALA A C 1
ATOM 734 O O . ALA A 1 95 ? 28.556 -2.341 -25.693 1.00 86.75 95 ALA A O 1
ATOM 735 N N . GLU A 1 96 ? 29.425 -0.325 -25.216 1.00 87.88 96 GLU A N 1
ATOM 736 C CA . GLU A 1 96 ? 30.015 -0.694 -23.929 1.00 87.88 96 GLU A CA 1
ATOM 737 C C . GLU A 1 96 ? 28.940 -1.166 -22.943 1.00 87.88 96 GLU A C 1
ATOM 739 O O . GLU A 1 96 ? 29.046 -2.268 -22.414 1.00 87.88 96 GLU A O 1
ATOM 744 N N . ASN A 1 97 ? 27.850 -0.405 -22.785 1.00 86.12 97 ASN A N 1
ATOM 745 C CA . ASN A 1 97 ? 26.764 -0.765 -21.870 1.00 86.12 97 ASN A CA 1
ATOM 746 C C . ASN A 1 97 ? 26.073 -2.073 -22.284 1.00 86.12 97 ASN A C 1
ATOM 748 O O . ASN A 1 97 ? 25.702 -2.882 -21.434 1.00 86.12 97 ASN A O 1
ATOM 752 N N . ILE A 1 98 ? 25.893 -2.289 -23.592 1.00 87.06 98 ILE A N 1
ATOM 753 C CA . ILE A 1 98 ? 25.277 -3.512 -24.124 1.00 87.06 98 ILE A CA 1
ATOM 754 C C . ILE A 1 98 ? 26.193 -4.720 -23.891 1.00 87.06 98 ILE A C 1
ATOM 756 O O . ILE A 1 98 ? 25.716 -5.786 -23.503 1.00 87.06 98 ILE A O 1
ATOM 760 N N . ILE A 1 99 ? 27.501 -4.569 -24.119 1.00 89.88 99 ILE A N 1
ATOM 761 C CA . ILE A 1 99 ? 28.486 -5.638 -23.918 1.00 89.88 99 ILE A CA 1
ATOM 762 C C . ILE A 1 99 ? 28.604 -5.996 -22.434 1.00 89.88 99 ILE A C 1
ATOM 764 O O . ILE A 1 99 ? 28.646 -7.184 -22.111 1.00 89.88 99 ILE A O 1
ATOM 768 N N . ASP A 1 100 ? 28.625 -5.003 -21.548 1.00 88.38 100 ASP A N 1
ATOM 769 C CA . ASP A 1 100 ? 28.687 -5.222 -20.102 1.00 88.38 100 ASP A CA 1
ATOM 770 C C . ASP A 1 100 ? 27.417 -5.925 -19.606 1.00 88.38 100 ASP A C 1
ATOM 772 O O . ASP A 1 100 ? 27.503 -6.969 -18.963 1.00 88.38 100 ASP A O 1
ATOM 776 N N . GLY A 1 101 ? 26.234 -5.463 -20.027 1.00 85.88 101 GLY A N 1
ATOM 777 C CA . GLY A 1 101 ? 24.970 -6.128 -19.697 1.00 85.88 101 GLY A CA 1
ATOM 778 C C . GLY A 1 101 ? 24.873 -7.562 -20.236 1.00 85.88 101 GLY A C 1
ATOM 779 O O . GLY A 1 101 ? 24.317 -8.440 -19.576 1.00 85.88 101 GLY A O 1
ATOM 780 N N . LEU A 1 102 ? 25.447 -7.833 -21.414 1.00 88.44 102 LEU A N 1
ATOM 781 C CA . LEU A 1 102 ? 25.508 -9.183 -21.978 1.00 88.44 102 LEU A CA 1
ATOM 782 C C . LEU A 1 102 ? 26.443 -10.100 -21.180 1.00 88.44 102 LEU A C 1
ATOM 784 O O . LEU A 1 102 ? 26.127 -11.276 -20.997 1.00 88.44 102 LEU A O 1
ATOM 788 N N . ARG A 1 103 ? 27.582 -9.578 -20.713 1.00 89.19 103 ARG A N 1
ATOM 789 C CA . ARG A 1 103 ? 28.525 -10.318 -19.861 1.00 89.19 103 ARG A CA 1
ATOM 790 C C . ARG A 1 103 ? 27.897 -10.657 -18.520 1.00 89.19 103 ARG A C 1
ATOM 792 O O . ARG A 1 103 ? 27.894 -11.825 -18.153 1.00 89.19 103 ARG A O 1
ATOM 799 N N . ASP A 1 104 ? 27.281 -9.679 -17.866 1.00 86.38 104 ASP A N 1
ATOM 800 C CA . ASP A 1 104 ? 26.596 -9.881 -16.589 1.00 86.38 104 ASP A CA 1
ATOM 801 C C . ASP A 1 104 ? 25.483 -10.933 -16.713 1.00 86.38 104 ASP A C 1
ATOM 803 O O . ASP A 1 104 ? 25.353 -11.827 -15.876 1.00 86.38 104 ASP A O 1
ATOM 807 N N . ALA A 1 105 ? 24.714 -10.881 -17.806 1.00 85.06 105 ALA A N 1
ATOM 808 C CA . ALA A 1 105 ? 23.681 -11.867 -18.099 1.00 85.06 105 ALA A CA 1
ATOM 809 C C . ALA A 1 105 ? 24.245 -13.277 -18.350 1.00 85.06 105 ALA A C 1
ATOM 811 O O . ALA A 1 105 ? 23.619 -14.263 -17.956 1.00 85.06 105 ALA A O 1
ATOM 812 N N . ALA A 1 106 ? 25.399 -13.381 -19.014 1.00 84.94 106 ALA A N 1
ATOM 813 C CA . ALA A 1 106 ? 26.056 -14.651 -19.313 1.00 84.94 106 ALA A CA 1
ATOM 814 C C . ALA A 1 106 ? 26.759 -15.270 -18.091 1.00 84.94 106 ALA A C 1
ATOM 816 O O . ALA A 1 106 ? 26.827 -16.496 -17.990 1.00 84.94 106 ALA A O 1
ATOM 817 N N . ASP A 1 107 ? 27.255 -14.444 -17.168 1.00 87.69 107 ASP A N 1
ATOM 818 C CA . ASP A 1 107 ? 27.939 -14.889 -15.951 1.00 87.69 107 ASP A CA 1
ATOM 819 C C . ASP A 1 107 ? 26.961 -15.397 -14.869 1.00 87.69 107 ASP A C 1
ATOM 821 O O . ASP A 1 107 ? 27.351 -16.169 -13.982 1.00 87.69 107 ASP A O 1
ATOM 825 N N . ASP A 1 108 ? 25.671 -15.042 -14.946 1.00 84.50 108 ASP A N 1
ATOM 826 C CA . ASP A 1 108 ? 24.643 -15.587 -14.057 1.00 84.50 108 ASP A CA 1
ATOM 827 C C . ASP A 1 108 ? 24.296 -17.050 -14.403 1.00 84.50 108 ASP A C 1
ATOM 829 O O . ASP A 1 108 ? 23.704 -17.382 -15.433 1.00 84.50 108 ASP A O 1
ATOM 833 N N . LYS A 1 109 ? 24.586 -17.953 -13.457 1.00 80.06 109 LYS A N 1
ATOM 834 C CA . LYS A 1 109 ? 24.302 -19.398 -13.539 1.00 80.06 109 LYS A CA 1
ATOM 835 C C . LYS A 1 109 ? 22.813 -19.737 -13.685 1.00 80.06 109 LYS A C 1
ATOM 837 O O . LYS A 1 109 ? 22.481 -20.881 -14.017 1.00 80.06 109 LYS A O 1
ATOM 842 N N . LYS A 1 110 ? 21.912 -18.800 -13.382 1.00 81.75 110 LYS A N 1
ATOM 843 C CA . LYS A 1 110 ? 20.458 -18.968 -13.498 1.00 81.75 110 LYS A CA 1
ATOM 8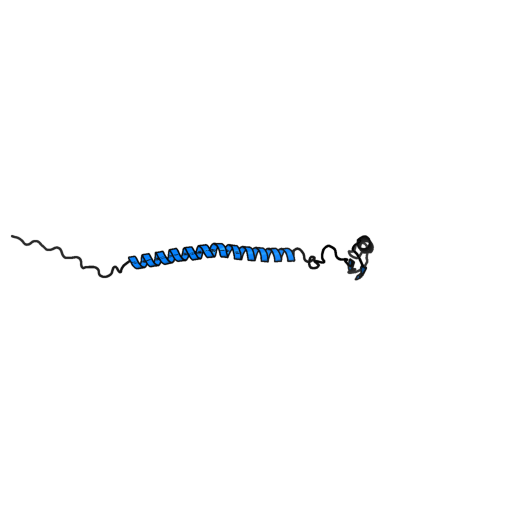44 C C . LYS A 1 110 ? 19.912 -18.536 -14.862 1.00 81.75 110 LYS A C 1
ATOM 846 O O . LYS A 1 110 ? 18.763 -18.877 -15.162 1.00 81.75 110 LYS A O 1
ATOM 851 N N . THR A 1 111 ? 20.712 -17.870 -15.697 1.00 84.75 111 THR A N 1
ATOM 852 C CA . THR A 1 111 ? 20.317 -17.459 -17.049 1.00 84.75 111 THR A CA 1
ATOM 853 C C . THR A 1 111 ? 20.249 -18.667 -17.979 1.00 84.75 111 THR A C 1
ATOM 855 O O . THR A 1 111 ? 21.236 -19.369 -18.196 1.00 84.75 111 THR A O 1
ATOM 858 N N . LYS A 1 112 ? 19.071 -18.942 -18.551 1.00 84.88 112 LYS A N 1
ATOM 859 C CA . LYS A 1 112 ? 18.894 -20.017 -19.555 1.00 84.88 112 LYS A CA 1
ATOM 860 C C . LYS A 1 112 ? 18.957 -19.531 -20.994 1.00 84.88 112 LYS A C 1
ATOM 862 O O . LYS A 1 112 ? 19.154 -20.338 -21.898 1.00 84.88 112 LYS A O 1
ATOM 867 N N . GLY A 1 113 ? 18.781 -18.236 -21.203 1.00 83.31 113 GLY A N 1
ATOM 868 C CA . GLY A 1 113 ? 18.786 -17.624 -22.519 1.00 83.31 113 GLY A CA 1
ATOM 869 C C . GLY A 1 113 ? 18.842 -16.112 -22.406 1.00 83.31 113 GLY A C 1
ATOM 870 O O . GLY A 1 113 ? 18.487 -15.547 -21.369 1.00 83.31 113 GLY A O 1
ATOM 871 N N . ILE A 1 114 ? 19.298 -15.482 -23.483 1.00 87.56 114 ILE A N 1
ATOM 872 C CA . ILE A 1 114 ? 19.411 -14.032 -23.599 1.00 87.56 114 ILE A CA 1
ATOM 873 C C . ILE A 1 114 ? 18.565 -13.606 -24.797 1.00 87.56 114 ILE A C 1
ATOM 875 O O . ILE A 1 114 ? 18.769 -14.103 -25.905 1.00 87.56 114 ILE A O 1
ATOM 879 N N . LEU A 1 115 ? 17.599 -12.719 -24.563 1.00 85.69 115 LEU A N 1
ATOM 880 C CA . LEU A 1 115 ? 16.766 -12.117 -25.598 1.00 85.69 115 LEU A CA 1
ATOM 881 C C . LEU A 1 115 ? 17.169 -10.654 -25.763 1.00 85.69 115 LEU A C 1
ATOM 883 O O . LEU A 1 115 ? 17.063 -9.872 -24.819 1.00 85.69 115 LEU A O 1
ATOM 887 N N . LEU A 1 116 ? 17.596 -10.301 -26.971 1.00 86.75 116 LEU A N 1
ATOM 888 C CA . LEU A 1 116 ? 17.860 -8.922 -27.360 1.00 86.75 116 LEU A CA 1
ATOM 889 C C . LEU A 1 116 ? 16.627 -8.383 -28.095 1.00 86.75 116 LEU A C 1
ATOM 891 O O . LEU A 1 116 ? 16.172 -9.021 -29.050 1.00 86.75 116 LEU A O 1
ATOM 895 N N . ARG A 1 117 ? 16.080 -7.257 -27.633 1.00 83.00 117 ARG A N 1
ATOM 896 C CA . ARG A 1 117 ? 14.947 -6.563 -28.259 1.00 83.00 117 ARG A CA 1
ATOM 897 C C . ARG A 1 117 ? 15.326 -5.144 -28.638 1.00 83.00 117 ARG A C 1
ATOM 899 O O . ARG A 1 117 ? 16.037 -4.519 -27.830 1.00 83.00 117 ARG A O 1
#

pLDDT: mean 76.7, std 12.82, range [46.62, 95.44]

Secondary structure (DSSP, 8-state):
--PPPPPPPPPP------HHHHHHHHHHHHHHHHHHHHHHHHHHHHHHHHHHHHHHHHHHHHH-TTTT----TTS-EEEEE---S---TTSTT-HHHHHHHHHHHHH-TTEEEEEE-

Radius of gyration: 42.01 Å; chains: 1; bounding box: 95×62×102 Å